Protein AF-A0A2V2CD74-F1 (afdb_monomer)

Radius of gyration: 15.1 Å; Cα contacts (8 Å, |Δi|>4): 89; chains: 1; bounding box: 47×34×33 Å

Sequence (121 aa):
MKKQEIWRELAQRELARRSFAEYLAYVQGRMWKRTRMAEFLAGRVQAFLETETGHAYDILLIETPPQHGKSMTVTESVPSWYLGKHPESRIIMASYNEGFAERFLRRNKEKIRRFGKNLFG

Solvent-accessible surface area (backbone atoms only — not comparable to full-atom values): 7364 Å² total; per-residue (Å²): 112,72,68,62,54,52,52,50,53,53,51,51,34,54,43,27,61,76,33,58,48,44,28,51,58,65,76,64,36,89,86,57,75,93,42,75,63,52,44,52,51,28,51,53,52,46,50,62,76,71,55,85,79,86,60,98,72,87,85,87,86,86,89,75,71,85,93,64,53,58,58,59,59,45,68,33,37,43,61,35,53,49,40,47,79,37,73,90,62,84,85,88,83,86,59,98,45,68,74,58,39,53,51,32,53,51,47,20,53,50,48,34,73,74,44,29,64,80,50,58,103

Foldseek 3Di:
DVVVVVVVVVVLLQCLLQFLLSVLDVQVDDVDDRDPLLNVVRVVVVCQVPDDPVDPDDDDDDDDDPPSCVCVSPLQRVVLSVCLQVVPDDDDDDDPDPVVNVVSVVSSVVSCVPCSVVRRD

Mean predicted aligned error: 3.62 Å

Secondary structure (DSSP, 8-state):
-HHHHHHHHHHHHHHHHH-HHHHHHHHH-TTPPP-HHHHHHHHHHHHHHH-----S---------TTSSHHHHTTTTHHHHHHHH-TT-------SSHHHHHHHHHHHHHHHHHHHHHHT-

pLDDT: mean 93.51, std 4.71, range [59.31, 98.19]

Structure (mmCIF, N/CA/C/O backbone):
data_AF-A0A2V2CD74-F1
#
_entry.id   AF-A0A2V2CD74-F1
#
loop_
_atom_site.group_PDB
_atom_site.id
_atom_site.type_symbol
_atom_site.label_atom_id
_atom_site.label_alt_id
_atom_site.label_comp_id
_atom_site.label_asym_id
_atom_site.label_entity_id
_atom_site.label_seq_id
_atom_site.pdbx_PDB_ins_code
_atom_site.Cartn_x
_atom_site.Cartn_y
_atom_site.Cartn_z
_atom_site.occupancy
_atom_site.B_iso_or_equiv
_atom_site.auth_seq_id
_atom_site.auth_comp_id
_atom_site.auth_asym_id
_atom_site.auth_atom_id
_atom_site.pdbx_PDB_model_num
ATOM 1 N N . MET A 1 1 ? -29.174 8.422 16.450 1.00 59.31 1 MET A N 1
ATOM 2 C CA . MET A 1 1 ? -27.852 8.943 16.028 1.00 59.31 1 MET A CA 1
ATOM 3 C C . MET A 1 1 ? -26.729 7.906 16.145 1.00 59.31 1 MET A C 1
ATOM 5 O O . MET A 1 1 ? -26.259 7.484 15.102 1.00 59.31 1 MET A O 1
ATOM 9 N N . LYS A 1 2 ? -26.377 7.377 17.332 1.00 77.12 2 LYS A N 1
ATOM 10 C CA . LYS A 1 2 ? -25.225 6.449 17.510 1.00 77.12 2 LYS A CA 1
ATOM 11 C C . LYS A 1 2 ? -25.198 5.197 16.607 1.00 77.12 2 LYS A C 1
ATOM 13 O O . LYS A 1 2 ? -24.141 4.799 16.136 1.00 77.12 2 LYS A O 1
ATOM 18 N N . LYS A 1 3 ? -26.353 4.577 16.321 1.00 85.69 3 LYS A N 1
ATOM 19 C CA . LYS A 1 3 ? -26.424 3.366 15.472 1.00 85.69 3 LYS A CA 1
ATOM 20 C C . LYS A 1 3 ? -25.993 3.639 14.023 1.00 85.69 3 LYS A C 1
ATOM 22 O O . LYS A 1 3 ? -25.304 2.818 13.435 1.00 85.69 3 LYS A O 1
ATOM 27 N N . GLN A 1 4 ? -26.370 4.790 13.461 1.00 88.19 4 GLN A N 1
ATOM 28 C CA . GLN A 1 4 ? -26.005 5.167 12.088 1.00 88.19 4 GLN A CA 1
ATOM 29 C C . GLN A 1 4 ? -24.502 5.444 11.955 1.00 88.19 4 GLN A C 1
ATOM 31 O O . GLN A 1 4 ? -23.902 5.071 10.953 1.00 88.19 4 GLN A O 1
ATOM 36 N N . GLU A 1 5 ? -23.884 6.042 12.975 1.00 91.81 5 GLU A N 1
ATOM 37 C CA . GLU A 1 5 ? -22.438 6.298 13.002 1.00 91.81 5 GLU A CA 1
ATOM 38 C C . GLU A 1 5 ? -21.631 4.999 13.044 1.00 91.81 5 GLU A C 1
ATOM 40 O O . GLU A 1 5 ? -20.673 4.851 12.290 1.00 91.81 5 GLU A O 1
ATOM 45 N N . ILE A 1 6 ? -22.063 4.027 13.855 1.00 93.25 6 ILE A N 1
ATOM 46 C CA . ILE A 1 6 ? -21.434 2.701 13.914 1.00 93.25 6 ILE A CA 1
ATOM 47 C C . ILE A 1 6 ? -21.531 1.998 12.557 1.00 93.25 6 ILE A C 1
ATOM 49 O O . ILE A 1 6 ? -20.526 1.504 12.055 1.00 93.25 6 ILE A O 1
ATOM 53 N N . TRP A 1 7 ? -22.713 1.984 11.929 1.00 94.50 7 TRP A N 1
ATOM 54 C CA . TRP A 1 7 ? -22.875 1.384 10.600 1.00 94.50 7 TRP A CA 1
ATOM 55 C C . TRP A 1 7 ? -22.013 2.063 9.541 1.00 94.50 7 TRP A C 1
ATOM 57 O O . TRP A 1 7 ? -21.433 1.381 8.701 1.00 94.50 7 TRP A O 1
ATOM 67 N N . ARG A 1 8 ? -21.894 3.393 9.596 1.00 93.06 8 ARG A N 1
ATOM 68 C CA . ARG A 1 8 ? -21.035 4.150 8.686 1.00 93.06 8 ARG A CA 1
ATOM 69 C C . ARG A 1 8 ? -19.566 3.771 8.855 1.00 93.06 8 ARG A C 1
ATOM 71 O O . ARG A 1 8 ? -18.895 3.543 7.855 1.00 93.06 8 ARG A O 1
ATOM 78 N N . GLU A 1 9 ? -19.085 3.678 10.090 1.00 93.12 9 GLU A N 1
ATOM 79 C CA . GLU A 1 9 ? -17.709 3.267 10.383 1.00 93.12 9 GLU A CA 1
ATOM 80 C C . GLU A 1 9 ? -17.444 1.832 9.908 1.00 93.12 9 GLU A C 1
ATOM 82 O O . GLU A 1 9 ? -16.448 1.577 9.236 1.00 93.12 9 GLU A O 1
ATOM 87 N N . LEU A 1 10 ? -18.352 0.892 10.190 1.00 94.12 10 LEU A N 1
ATOM 88 C CA . LEU A 1 10 ? -18.225 -0.495 9.730 1.00 94.12 10 LEU A CA 1
ATOM 89 C C . LEU A 1 10 ? -18.219 -0.591 8.200 1.00 94.12 10 LEU A C 1
ATOM 91 O O . LEU A 1 10 ? -17.389 -1.301 7.637 1.00 94.12 10 LEU A O 1
ATOM 95 N N . ALA A 1 11 ? -19.087 0.165 7.524 1.00 95.50 11 ALA A N 1
ATOM 96 C CA . ALA A 1 11 ? -19.105 0.233 6.068 1.00 95.50 11 ALA A CA 1
ATOM 97 C C . ALA A 1 11 ? -17.791 0.801 5.510 1.00 95.50 11 ALA A C 1
ATOM 99 O O . ALA A 1 11 ? -17.255 0.263 4.547 1.00 95.50 11 ALA A O 1
ATOM 100 N N . GLN A 1 12 ? -17.232 1.846 6.129 1.00 94.31 12 GLN A N 1
ATOM 101 C CA . GLN A 1 12 ? -15.944 2.415 5.718 1.00 94.31 12 GLN A CA 1
ATOM 102 C C . GLN A 1 12 ? -14.790 1.427 5.889 1.00 94.31 12 GLN A C 1
ATOM 104 O O . GLN A 1 12 ? -13.942 1.329 5.004 1.00 94.31 12 GLN A O 1
ATOM 109 N N . ARG A 1 13 ? -14.769 0.668 6.989 1.00 95.50 13 ARG A N 1
ATOM 110 C CA . ARG A 1 13 ? -13.765 -0.381 7.216 1.00 95.50 13 ARG A CA 1
ATOM 111 C C . ARG A 1 13 ? -13.865 -1.489 6.180 1.00 95.50 13 ARG A C 1
ATOM 113 O O . ARG A 1 13 ? -12.850 -1.876 5.610 1.00 95.50 13 ARG A O 1
ATOM 120 N N . GLU A 1 14 ? -15.078 -1.955 5.903 1.00 96.19 14 GLU A N 1
ATOM 121 C CA . GLU A 1 14 ? -15.304 -3.000 4.904 1.00 96.19 14 GLU A CA 1
ATOM 122 C C . GLU A 1 14 ? -14.903 -2.534 3.499 1.00 96.19 14 GLU A C 1
ATOM 124 O O . GLU A 1 14 ? -14.230 -3.254 2.760 1.00 96.19 14 GLU A O 1
ATOM 129 N N . LEU A 1 15 ? -15.238 -1.291 3.146 1.00 96.19 15 LEU A N 1
ATOM 130 C CA . LEU A 1 15 ? -14.804 -0.677 1.894 1.00 96.19 15 LEU A CA 1
ATOM 131 C C . LEU A 1 15 ? -13.279 -0.568 1.816 1.00 96.19 15 LEU A C 1
ATOM 133 O O . LEU A 1 15 ? -12.704 -0.957 0.805 1.00 96.19 15 LEU A O 1
ATOM 137 N N . ALA A 1 16 ? -12.612 -0.113 2.878 1.00 96.81 16 ALA A N 1
ATOM 138 C CA . ALA A 1 16 ? -11.152 -0.026 2.941 1.00 96.81 16 ALA A CA 1
ATOM 139 C C . ALA A 1 16 ? -10.466 -1.403 2.883 1.00 96.81 16 ALA A C 1
ATOM 141 O O . ALA A 1 16 ? -9.363 -1.533 2.352 1.00 96.81 16 ALA A O 1
ATOM 142 N N . ARG A 1 17 ? -11.115 -2.457 3.387 1.00 96.25 17 ARG A N 1
ATOM 143 C CA . ARG A 1 17 ? -10.627 -3.835 3.258 1.00 96.25 17 ARG A CA 1
ATOM 144 C C . ARG A 1 17 ? -10.677 -4.315 1.803 1.00 96.25 17 ARG A C 1
ATOM 146 O O . ARG A 1 17 ? -9.737 -4.960 1.343 1.00 96.25 17 ARG A O 1
ATOM 153 N N . ARG A 1 18 ? -11.755 -4.004 1.074 1.00 96.12 18 ARG A N 1
ATOM 154 C CA . ARG A 1 18 ? -11.975 -4.474 -0.308 1.00 96.12 18 ARG A CA 1
ATOM 155 C C . ARG A 1 18 ? -11.319 -3.606 -1.374 1.00 96.12 18 ARG A C 1
ATOM 157 O O . ARG A 1 18 ? -10.860 -4.139 -2.375 1.00 96.12 18 ARG A O 1
ATOM 164 N N . SER A 1 19 ? -11.291 -2.293 -1.181 1.00 97.44 19 SER A N 1
ATOM 165 C CA . SER A 1 19 ? -10.827 -1.324 -2.169 1.00 97.44 19 SER A CA 1
ATOM 166 C C . SER A 1 19 ? -9.590 -0.592 -1.678 1.00 97.44 19 SER A C 1
ATOM 168 O O . SER A 1 19 ? -9.609 0.082 -0.646 1.00 97.44 19 SER A O 1
ATOM 170 N N . PHE A 1 20 ? -8.521 -0.654 -2.466 1.00 97.88 20 PHE A N 1
ATOM 171 C CA . PHE A 1 20 ? -7.285 0.043 -2.155 1.00 97.88 20 PHE A CA 1
ATOM 172 C C . PHE A 1 20 ? -7.442 1.572 -2.206 1.00 97.88 20 PHE A C 1
ATOM 174 O O . PHE A 1 20 ? -6.832 2.293 -1.417 1.00 97.88 20 PHE A O 1
ATOM 181 N N . ALA A 1 21 ? -8.310 2.090 -3.079 1.00 96.56 21 ALA A N 1
ATOM 182 C CA . ALA A 1 21 ? -8.619 3.519 -3.115 1.00 96.56 21 ALA A CA 1
ATOM 183 C C . ALA A 1 21 ? -9.288 3.990 -1.810 1.00 96.56 21 ALA A C 1
ATOM 185 O O . ALA A 1 21 ? -8.927 5.036 -1.266 1.00 96.56 21 ALA A O 1
ATOM 186 N N . GLU A 1 22 ? -10.218 3.194 -1.277 1.00 96.31 22 GLU A N 1
ATOM 187 C CA . GLU A 1 22 ? -10.872 3.483 0.005 1.00 96.31 22 GLU A CA 1
ATOM 188 C C . GLU A 1 22 ? -9.915 3.289 1.183 1.00 96.31 22 GLU A C 1
ATOM 190 O O . GLU A 1 22 ? -9.935 4.072 2.134 1.00 96.31 22 GLU A O 1
ATOM 195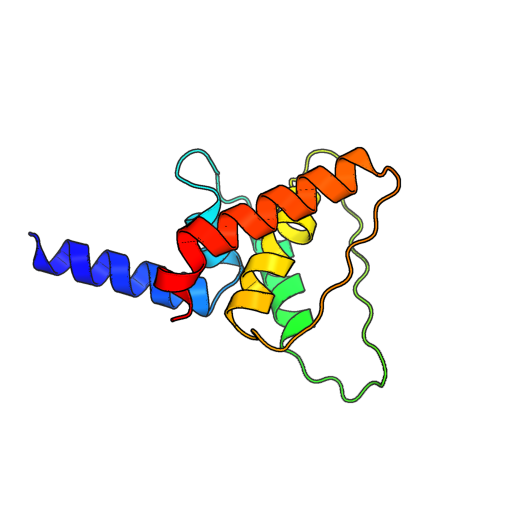 N N . TYR A 1 23 ? -9.002 2.318 1.096 1.00 97.19 23 TYR A N 1
ATOM 196 C CA . TYR A 1 23 ? -7.926 2.163 2.068 1.00 97.19 23 TYR A CA 1
ATOM 197 C C . TYR A 1 23 ? -7.066 3.422 2.175 1.00 97.19 23 TYR A C 1
ATOM 199 O O . TYR A 1 23 ? -6.830 3.895 3.286 1.00 97.19 23 TYR A O 1
ATOM 207 N N . LEU A 1 24 ? -6.636 4.001 1.046 1.00 95.81 24 LEU A N 1
ATOM 208 C CA . LEU A 1 24 ? -5.859 5.247 1.034 1.00 95.81 24 LEU A CA 1
ATOM 209 C C . LEU A 1 24 ? -6.600 6.376 1.752 1.00 95.81 24 LEU A C 1
ATOM 211 O O . LEU A 1 24 ? -6.012 7.049 2.601 1.00 95.81 24 LEU A O 1
ATOM 215 N N . ALA A 1 25 ? -7.889 6.546 1.450 1.00 93.94 25 ALA A N 1
ATOM 216 C CA . ALA A 1 25 ? -8.726 7.549 2.098 1.00 93.94 25 ALA A CA 1
ATOM 217 C C . ALA A 1 25 ? -8.824 7.321 3.616 1.00 93.94 25 ALA A C 1
ATOM 219 O O . ALA A 1 25 ? -8.761 8.278 4.390 1.00 93.94 25 ALA A O 1
ATOM 220 N N . TYR A 1 26 ? -8.928 6.060 4.040 1.00 94.81 26 TYR A N 1
ATOM 221 C CA . TYR A 1 26 ? -9.041 5.685 5.446 1.00 94.81 26 TYR A CA 1
ATOM 222 C C . TYR A 1 26 ? -7.737 5.930 6.223 1.00 94.81 26 TYR A C 1
ATOM 224 O O . TYR A 1 26 ? -7.753 6.558 7.282 1.00 94.81 26 TYR A O 1
ATOM 232 N N . VAL A 1 27 ? -6.588 5.483 5.700 1.00 94.88 27 VAL A N 1
ATOM 233 C CA . VAL A 1 27 ? -5.317 5.494 6.453 1.00 94.88 27 VAL A CA 1
ATOM 234 C C . VAL A 1 27 ? -4.534 6.799 6.360 1.00 94.88 27 VAL A C 1
ATOM 236 O O . VAL A 1 27 ? -3.721 7.083 7.241 1.00 94.88 27 VAL A O 1
ATOM 239 N N . GLN A 1 28 ? -4.738 7.592 5.304 1.00 91.25 28 GLN A N 1
ATOM 240 C CA . GLN A 1 28 ? -4.020 8.856 5.120 1.00 91.25 28 GLN A CA 1
ATOM 241 C C . GLN A 1 28 ? -4.666 10.014 5.907 1.00 91.25 28 GLN A C 1
ATOM 243 O O . GLN A 1 28 ? -4.016 11.025 6.181 1.00 91.25 28 GLN A O 1
ATOM 248 N N . GLY A 1 29 ? -5.918 9.841 6.336 1.00 85.19 29 GLY A N 1
ATOM 249 C CA . GLY A 1 29 ? -6.627 10.762 7.218 1.00 85.19 29 GLY A CA 1
ATOM 250 C C . GLY A 1 29 ? -7.217 11.987 6.514 1.00 85.19 29 GLY A C 1
ATOM 251 O O . GLY A 1 29 ? -7.111 12.175 5.306 1.00 85.19 29 GLY A O 1
ATOM 252 N N . ARG A 1 30 ? -7.852 12.858 7.308 1.00 80.88 30 ARG A N 1
ATOM 253 C CA . ARG A 1 30 ? -8.736 13.943 6.832 1.00 80.88 30 ARG A CA 1
ATOM 254 C C . ARG A 1 30 ? -8.068 15.007 5.957 1.00 80.88 30 ARG A C 1
ATOM 256 O O . ARG A 1 30 ? -8.751 15.667 5.185 1.00 80.88 30 ARG A O 1
ATOM 263 N N . MET A 1 31 ? -6.760 15.200 6.106 1.00 84.62 31 MET A N 1
ATOM 264 C CA . MET A 1 31 ? -5.998 16.187 5.329 1.00 84.62 31 MET A CA 1
ATOM 265 C C . MET A 1 31 ? -5.708 15.707 3.905 1.00 84.62 31 MET A C 1
ATOM 267 O O . MET A 1 31 ? -5.381 16.512 3.032 1.00 84.62 31 MET A O 1
ATOM 271 N N . TRP A 1 32 ? -5.801 14.400 3.662 1.00 91.31 32 TRP A N 1
ATOM 272 C CA . TRP A 1 32 ? -5.595 13.850 2.339 1.00 91.31 32 TRP A CA 1
ATOM 273 C C . TRP A 1 32 ? -6.799 14.112 1.449 1.00 91.31 32 TRP A C 1
ATOM 275 O O . TRP A 1 32 ? -7.943 13.857 1.822 1.00 91.31 32 TRP A O 1
ATOM 285 N N . LYS A 1 33 ? -6.525 14.607 0.244 1.00 90.38 33 LYS A N 1
ATOM 286 C CA . LYS A 1 33 ? -7.547 14.843 -0.765 1.00 90.38 33 LYS A CA 1
ATOM 287 C C . LYS A 1 33 ? -7.471 13.754 -1.813 1.00 90.38 33 LYS A C 1
ATOM 289 O O . LYS A 1 33 ? -6.412 13.503 -2.387 1.00 90.38 33 LYS A O 1
ATOM 294 N N . ARG A 1 34 ? -8.623 13.154 -2.082 1.00 91.38 34 ARG A N 1
ATOM 295 C CA . ARG A 1 34 ? -8.789 12.201 -3.168 1.00 91.38 34 ARG A CA 1
ATOM 296 C C . ARG A 1 34 ? -8.588 12.931 -4.493 1.00 91.38 34 ARG A C 1
ATOM 298 O O . ARG A 1 34 ? -9.231 13.946 -4.752 1.00 91.38 34 ARG A O 1
ATOM 305 N N . THR A 1 35 ? -7.650 12.449 -5.299 1.00 93.81 35 THR A N 1
ATOM 306 C CA . THR A 1 35 ? -7.357 12.996 -6.627 1.00 93.81 35 THR A CA 1
ATOM 307 C C . THR A 1 35 ? -7.623 11.937 -7.683 1.00 93.81 35 THR A C 1
ATOM 309 O O . THR A 1 35 ? -7.463 10.745 -7.420 1.00 93.81 35 THR A O 1
ATOM 312 N N . ARG A 1 36 ? -7.946 12.371 -8.908 1.00 94.00 36 ARG A N 1
ATOM 313 C CA . ARG A 1 36 ? -8.130 11.460 -10.051 1.00 94.00 36 ARG A CA 1
ATOM 314 C C . ARG A 1 36 ? -6.905 10.572 -10.276 1.00 94.00 36 ARG A C 1
ATOM 316 O O . ARG A 1 36 ? -7.044 9.398 -10.588 1.00 94.00 36 ARG A O 1
ATOM 323 N N . MET A 1 37 ? -5.708 11.126 -10.078 1.00 93.12 37 MET A N 1
ATOM 324 C CA . MET A 1 37 ? -4.457 10.380 -10.208 1.00 93.12 37 MET A CA 1
ATOM 325 C C . MET A 1 37 ? -4.319 9.296 -9.136 1.00 93.12 37 MET A C 1
ATOM 327 O O . MET A 1 37 ? -3.946 8.169 -9.448 1.00 93.12 37 MET A O 1
ATOM 331 N N . ALA A 1 38 ? -4.620 9.620 -7.876 1.00 93.38 38 ALA A N 1
ATOM 332 C CA . ALA A 1 38 ? -4.522 8.650 -6.793 1.00 93.38 38 ALA A CA 1
ATOM 333 C C . ALA A 1 38 ? -5.551 7.524 -6.946 1.00 93.38 38 ALA A C 1
ATOM 335 O O . ALA A 1 38 ? -5.202 6.369 -6.733 1.00 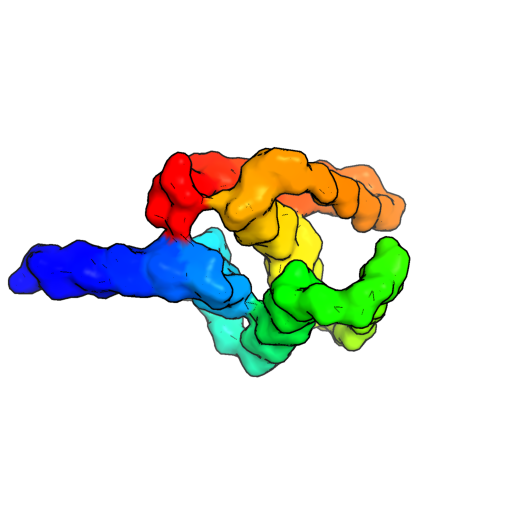93.38 38 ALA A O 1
ATOM 336 N N . GLU A 1 39 ? -6.781 7.845 -7.358 1.00 95.12 39 GLU A N 1
ATOM 337 C CA . GLU A 1 39 ? -7.807 6.846 -7.677 1.00 95.12 39 GLU A CA 1
ATOM 338 C C . GLU A 1 39 ? -7.389 5.952 -8.841 1.00 95.12 39 GLU A C 1
ATOM 340 O O . GLU A 1 39 ? -7.480 4.730 -8.742 1.00 95.12 39 GLU A O 1
ATOM 345 N N . PHE A 1 40 ? -6.890 6.554 -9.923 1.00 95.81 40 PHE A N 1
ATOM 346 C CA . PHE A 1 40 ? -6.419 5.823 -11.091 1.00 95.81 40 PHE A CA 1
ATOM 347 C C . PHE A 1 40 ? -5.296 4.852 -10.721 1.00 95.81 40 PHE A C 1
ATOM 349 O O . PHE A 1 40 ? -5.395 3.660 -11.006 1.00 95.81 40 PHE A O 1
ATOM 356 N N . LEU A 1 41 ? -4.255 5.337 -10.036 1.00 96.25 41 LEU A N 1
ATOM 357 C CA . LEU A 1 41 ? -3.150 4.492 -9.586 1.00 96.25 41 LEU A CA 1
ATOM 358 C C . LEU A 1 41 ? -3.633 3.396 -8.639 1.00 96.25 41 LEU A C 1
ATOM 360 O O . LEU A 1 41 ? -3.231 2.248 -8.800 1.00 96.25 41 LEU A O 1
ATOM 364 N N . ALA A 1 42 ? -4.503 3.724 -7.682 1.00 97.12 42 ALA A N 1
ATOM 365 C CA . ALA A 1 42 ? -5.009 2.744 -6.732 1.00 97.12 42 ALA A CA 1
ATOM 366 C C . ALA A 1 42 ? -5.782 1.619 -7.431 1.00 97.12 42 ALA A C 1
ATOM 368 O O . ALA A 1 42 ? -5.542 0.449 -7.144 1.00 97.12 42 ALA A O 1
ATOM 369 N N . GLY A 1 43 ? -6.649 1.965 -8.387 1.00 97.69 43 GLY A N 1
ATOM 370 C CA . GLY A 1 43 ? -7.395 0.988 -9.176 1.00 97.69 43 GLY A CA 1
ATOM 371 C C . GLY A 1 43 ? -6.486 0.103 -10.028 1.00 97.69 43 GLY A C 1
ATOM 372 O O . GLY A 1 43 ? -6.654 -1.112 -10.034 1.00 97.69 43 GLY A O 1
ATOM 373 N N . ARG A 1 44 ? -5.483 0.683 -10.706 1.00 97.69 44 ARG A N 1
ATOM 374 C CA . ARG A 1 44 ? -4.525 -0.087 -11.522 1.00 97.69 44 ARG A CA 1
ATOM 375 C C . ARG A 1 44 ? -3.660 -1.022 -10.684 1.00 97.69 44 ARG A C 1
ATOM 377 O O . ARG A 1 44 ? -3.454 -2.160 -11.083 1.00 97.69 44 ARG A O 1
ATOM 384 N N . VAL A 1 45 ? -3.183 -0.557 -9.531 1.00 97.94 45 VAL A N 1
ATOM 385 C CA . VAL A 1 45 ? -2.377 -1.378 -8.620 1.00 97.94 45 VAL A CA 1
ATOM 386 C C . VAL A 1 45 ? -3.206 -2.508 -8.021 1.00 97.94 45 VAL A C 1
ATOM 388 O O . VAL A 1 45 ? -2.740 -3.639 -7.996 1.00 97.94 45 VAL A O 1
ATOM 391 N N . GLN A 1 46 ? -4.432 -2.231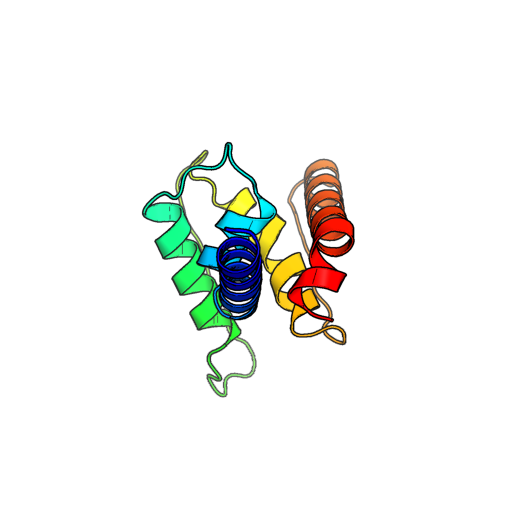 -7.574 1.00 98.19 46 GLN A N 1
ATOM 392 C CA . GLN A 1 46 ? -5.311 -3.277 -7.058 1.00 98.19 46 GLN A CA 1
ATOM 393 C C . GLN A 1 46 ? -5.610 -4.331 -8.127 1.00 98.19 46 GLN A C 1
ATOM 395 O O . GLN A 1 46 ? -5.424 -5.513 -7.867 1.00 98.19 46 GLN A O 1
ATOM 400 N N . ALA A 1 47 ? -6.010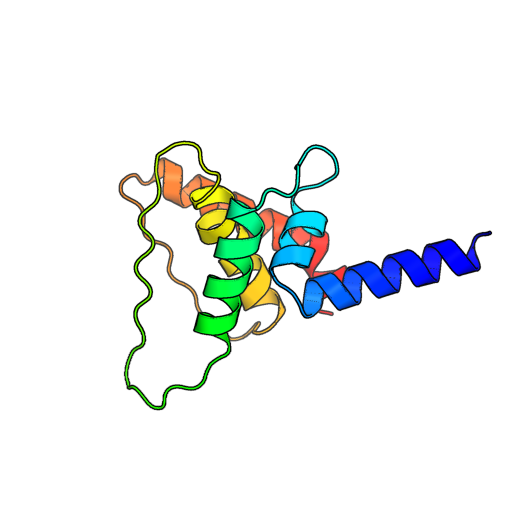 -3.906 -9.330 1.00 97.81 47 ALA A N 1
ATOM 401 C CA . ALA A 1 47 ? -6.278 -4.830 -10.426 1.00 97.81 47 ALA A CA 1
ATOM 402 C C . ALA A 1 47 ? -5.052 -5.698 -10.739 1.00 97.81 47 ALA A C 1
ATOM 404 O O . ALA A 1 47 ? -5.188 -6.904 -10.892 1.00 97.81 47 ALA A O 1
ATOM 405 N N . PHE A 1 48 ? -3.855 -5.109 -10.767 1.00 97.44 48 PHE A N 1
ATOM 406 C CA . PHE A 1 48 ? -2.615 -5.849 -10.985 1.00 97.44 48 PHE A CA 1
ATOM 407 C C . PHE A 1 48 ? -2.341 -6.898 -9.896 1.00 97.44 48 PHE A C 1
ATOM 409 O O . PHE A 1 48 ? -1.930 -8.003 -10.214 1.00 97.44 48 PHE A O 1
ATOM 416 N N . LEU A 1 49 ? -2.581 -6.567 -8.624 1.00 96.25 49 LEU A N 1
ATOM 417 C CA . LEU A 1 49 ? -2.334 -7.477 -7.499 1.00 96.25 49 LEU A CA 1
ATOM 418 C C . LEU A 1 49 ? -3.371 -8.602 -7.375 1.00 96.25 49 LEU A C 1
ATOM 420 O O . LEU A 1 49 ? -3.070 -9.629 -6.778 1.00 96.25 49 LEU A O 1
ATOM 424 N N . GLU A 1 50 ? -4.592 -8.390 -7.868 1.00 95.56 50 GLU A N 1
ATOM 425 C CA . GLU A 1 50 ? -5.714 -9.327 -7.703 1.00 95.56 50 GLU A CA 1
ATOM 426 C C . GLU A 1 50 ? -6.020 -10.140 -8.970 1.00 95.56 50 GLU A C 1
ATOM 428 O O . GLU A 1 50 ? -6.816 -11.074 -8.912 1.00 95.56 50 GLU A O 1
ATOM 433 N N . THR A 1 51 ? -5.418 -9.800 -10.112 1.00 96.19 51 THR A N 1
ATOM 434 C CA . THR A 1 51 ? -5.618 -10.544 -11.361 1.00 96.19 51 THR A CA 1
ATOM 435 C C . THR A 1 51 ? -4.676 -11.738 -11.420 1.00 96.19 51 THR A C 1
ATOM 437 O O . THR A 1 51 ? -3.460 -11.575 -11.436 1.00 96.19 51 THR A O 1
ATOM 440 N N . GLU A 1 52 ? -5.236 -12.939 -11.532 1.00 93.75 52 GLU A N 1
ATOM 441 C CA . GLU A 1 52 ? -4.471 -14.141 -11.859 1.00 93.75 52 GLU A CA 1
ATOM 442 C C . GLU A 1 52 ? -4.219 -14.188 -13.370 1.00 93.75 52 GLU A C 1
ATOM 444 O O . GLU A 1 52 ? -5.137 -14.375 -14.168 1.00 93.75 52 GLU A O 1
ATOM 449 N N . THR A 1 53 ? -2.969 -13.984 -13.776 1.00 93.94 53 THR A N 1
ATOM 450 C CA . THR A 1 53 ? -2.576 -13.947 -15.195 1.00 93.94 53 THR A CA 1
ATOM 451 C C . THR A 1 53 ? -2.151 -15.314 -15.733 1.00 93.94 53 THR A C 1
ATOM 453 O O . THR A 1 53 ? -2.138 -15.528 -16.943 1.00 93.94 53 THR A O 1
ATOM 456 N N . GLY A 1 54 ? -1.774 -16.241 -14.846 1.00 94.19 54 GLY A N 1
ATOM 457 C CA . GLY A 1 54 ? -1.133 -17.509 -15.205 1.00 94.19 54 GLY A CA 1
ATOM 458 C C . GLY A 1 54 ? 0.339 -17.371 -15.621 1.00 94.19 54 GLY A C 1
ATOM 459 O O . GLY A 1 54 ? 0.970 -18.372 -15.960 1.00 94.19 54 GLY A O 1
ATOM 460 N N . HIS A 1 55 ? 0.909 -16.163 -15.592 1.00 94.06 55 HIS A N 1
ATOM 461 C CA . HIS A 1 55 ? 2.329 -15.952 -15.852 1.00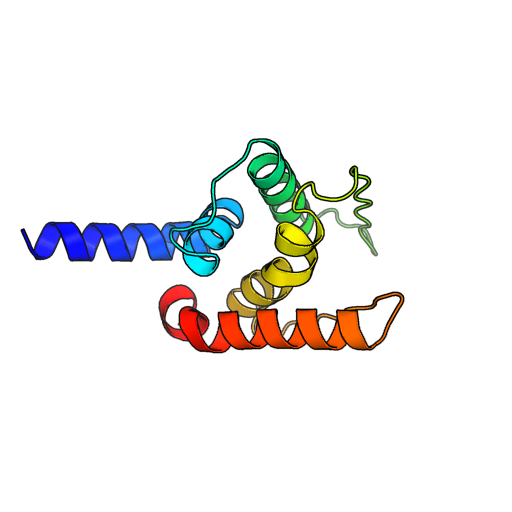 94.06 55 HIS A CA 1
ATOM 462 C C . HIS A 1 55 ? 3.183 -16.359 -14.646 1.00 94.06 55 HIS A C 1
ATOM 464 O O . HIS A 1 55 ? 2.755 -16.284 -13.497 1.00 94.06 55 HIS A O 1
ATOM 470 N N . ALA A 1 56 ? 4.442 -16.732 -14.899 1.00 91.62 56 ALA A N 1
ATOM 471 C CA . ALA A 1 56 ? 5.410 -16.962 -13.823 1.00 91.62 56 ALA A CA 1
ATOM 472 C C . ALA A 1 56 ? 5.728 -15.673 -13.043 1.00 91.62 56 ALA A C 1
ATOM 474 O O . ALA A 1 56 ? 5.989 -15.723 -11.843 1.00 91.62 56 ALA A O 1
ATOM 475 N N . TYR A 1 57 ? 5.704 -14.528 -13.736 1.00 92.81 57 TYR A N 1
ATOM 476 C CA . TYR A 1 57 ? 5.938 -13.205 -13.168 1.00 92.81 57 TYR A CA 1
ATOM 477 C C . TYR A 1 57 ? 5.084 -12.162 -13.879 1.00 92.81 57 TYR A C 1
ATOM 479 O O . TYR A 1 57 ? 5.078 -12.100 -15.109 1.00 92.81 57 TYR A O 1
ATOM 487 N N . ASP A 1 58 ? 4.466 -11.286 -13.096 1.00 95.88 58 ASP A N 1
ATOM 488 C CA . ASP A 1 58 ? 3.808 -10.083 -13.587 1.00 95.88 58 ASP A CA 1
ATOM 489 C C . ASP A 1 58 ? 4.611 -8.847 -13.187 1.00 95.88 58 ASP A C 1
ATOM 491 O O . ASP A 1 58 ? 5.147 -8.755 -12.080 1.00 95.88 58 ASP A O 1
ATOM 495 N N . ILE A 1 59 ? 4.707 -7.879 -14.100 1.00 96.38 59 ILE A N 1
ATOM 496 C CA . ILE A 1 59 ? 5.485 -6.653 -13.902 1.00 96.38 59 ILE A CA 1
ATOM 497 C C . ILE A 1 59 ? 4.599 -5.443 -14.189 1.00 96.38 59 ILE A C 1
ATOM 499 O O . ILE A 1 59 ? 4.065 -5.294 -15.287 1.00 96.38 59 ILE A O 1
ATOM 503 N N . LEU A 1 60 ? 4.494 -4.542 -13.210 1.00 96.12 60 LEU A N 1
ATOM 504 C CA . LEU A 1 60 ? 3.832 -3.248 -13.356 1.00 96.12 60 LEU A CA 1
ATOM 505 C C . LEU A 1 60 ? 4.866 -2.121 -13.331 1.00 96.12 60 LEU A C 1
ATOM 507 O O . LEU A 1 60 ? 5.483 -1.858 -12.298 1.00 96.12 60 LEU A O 1
ATOM 511 N N . LEU A 1 61 ? 5.008 -1.414 -14.453 1.00 97.00 61 LEU A N 1
ATOM 512 C CA . LEU A 1 61 ? 5.808 -0.193 -14.539 1.00 97.00 61 LEU A CA 1
ATOM 513 C C . LEU A 1 61 ? 4.915 1.039 -14.334 1.00 97.00 61 LEU A C 1
ATOM 515 O O . LEU A 1 61 ? 3.901 1.202 -15.011 1.00 97.00 61 LEU A O 1
ATOM 519 N N . ILE A 1 62 ? 5.299 1.916 -13.402 1.00 95.25 62 ILE A N 1
ATOM 520 C CA . ILE A 1 62 ? 4.560 3.145 -13.080 1.00 95.25 62 ILE A CA 1
ATOM 521 C C . ILE A 1 62 ? 5.459 4.351 -13.342 1.00 95.25 62 ILE A C 1
ATOM 523 O O . ILE A 1 62 ? 6.326 4.681 -12.531 1.00 95.25 62 ILE A O 1
ATOM 527 N N . GLU A 1 63 ? 5.205 5.045 -14.447 1.00 94.69 63 GLU A N 1
ATOM 528 C CA . GLU A 1 63 ? 5.870 6.298 -14.790 1.00 94.69 63 GLU A CA 1
ATOM 529 C C . GLU A 1 63 ? 4.905 7.470 -14.608 1.00 94.69 63 GLU A C 1
ATOM 531 O O . GLU A 1 63 ? 3.851 7.549 -15.237 1.00 94.69 63 GLU A O 1
ATOM 536 N N . THR A 1 64 ? 5.236 8.380 -13.692 1.00 92.19 64 THR A N 1
ATOM 537 C CA . THR A 1 64 ? 4.417 9.567 -13.424 1.00 92.19 64 THR A CA 1
ATOM 538 C C . THR A 1 64 ? 5.310 10.743 -13.043 1.00 92.19 64 THR A C 1
ATOM 540 O O . THR A 1 64 ? 6.363 10.527 -12.420 1.00 92.19 64 THR A O 1
ATOM 543 N N . PRO A 1 65 ? 4.875 11.997 -13.270 1.00 91.38 65 PRO A N 1
ATOM 544 C CA . PRO A 1 65 ? 5.683 13.156 -12.912 1.00 91.38 65 PRO A CA 1
ATOM 545 C C . PRO A 1 65 ? 5.960 13.241 -11.391 1.00 91.38 65 PRO A C 1
ATOM 547 O O . PRO A 1 65 ? 5.278 12.595 -10.570 1.00 91.38 65 PRO A O 1
ATOM 550 N N . PRO A 1 66 ? 7.002 13.980 -10.963 1.00 90.25 66 PRO A N 1
ATOM 551 C CA . PRO A 1 66 ? 7.296 14.198 -9.544 1.00 90.25 66 PRO A CA 1
ATOM 552 C C . PRO A 1 66 ? 6.132 14.906 -8.837 1.00 90.25 66 PRO A C 1
ATOM 554 O O . PRO A 1 66 ? 5.336 15.583 -9.471 1.00 90.25 66 PRO A O 1
ATOM 557 N N . GLN A 1 67 ? 6.002 14.720 -7.519 1.00 87.69 67 GLN A N 1
ATOM 558 C CA . GLN A 1 67 ? 4.962 15.356 -6.682 1.00 87.69 67 GLN A CA 1
ATOM 559 C C . GLN A 1 67 ? 3.495 14.965 -6.979 1.00 87.69 67 GLN A C 1
ATOM 561 O O . GLN A 1 67 ? 2.576 15.556 -6.426 1.00 87.69 67 GLN A O 1
ATOM 566 N N . HIS A 1 68 ? 3.250 13.897 -7.744 1.00 89.44 68 HIS A N 1
ATOM 567 C CA . HIS A 1 68 ? 1.893 13.404 -8.054 1.00 89.44 68 HIS A CA 1
ATOM 568 C C . HIS A 1 68 ? 1.372 12.331 -7.079 1.00 89.44 68 HIS A C 1
ATOM 570 O O . HIS A 1 68 ? 0.481 11.552 -7.404 1.00 89.44 68 HIS A O 1
ATOM 576 N N . GLY A 1 69 ? 1.959 12.233 -5.884 1.00 89.69 69 GLY A N 1
ATOM 577 C CA . GLY A 1 69 ? 1.519 11.284 -4.855 1.00 89.69 69 GLY A CA 1
ATOM 578 C C . GLY A 1 69 ? 1.869 9.812 -5.111 1.00 89.69 69 GLY A C 1
ATOM 579 O O . GLY A 1 69 ? 1.533 8.982 -4.274 1.00 89.69 69 GLY A O 1
ATOM 580 N N . LYS A 1 70 ? 2.595 9.474 -6.189 1.00 92.81 70 LYS A N 1
ATOM 581 C CA . LYS A 1 70 ? 2.940 8.082 -6.540 1.00 92.81 70 LYS A CA 1
ATOM 582 C C . LYS A 1 70 ? 3.574 7.279 -5.397 1.00 92.81 70 LYS A C 1
ATOM 584 O O . LYS A 1 70 ? 3.102 6.192 -5.100 1.00 92.81 70 LYS A O 1
ATOM 589 N N . SER A 1 71 ? 4.583 7.813 -4.704 1.00 92.88 71 SER A N 1
ATOM 590 C CA . SER A 1 71 ? 5.248 7.099 -3.599 1.00 92.88 71 SER A CA 1
ATOM 591 C C . SER A 1 71 ? 4.334 6.925 -2.387 1.00 92.88 71 SER A C 1
ATOM 593 O O . SER A 1 71 ? 4.391 5.901 -1.717 1.00 92.88 71 SER A O 1
ATOM 595 N N . MET A 1 72 ? 3.459 7.899 -2.125 1.00 93.56 72 MET A N 1
ATOM 596 C CA . MET A 1 72 ? 2.471 7.806 -1.049 1.00 93.56 72 MET A CA 1
ATOM 597 C C . MET A 1 72 ? 1.414 6.738 -1.371 1.00 93.56 72 MET A C 1
ATOM 599 O O . MET A 1 72 ? 1.072 5.927 -0.512 1.00 93.56 72 MET A O 1
ATOM 603 N N . THR A 1 73 ? 0.917 6.714 -2.610 1.00 94.88 73 THR A N 1
ATOM 604 C CA . THR A 1 73 ? -0.058 5.720 -3.067 1.00 94.88 73 THR A CA 1
ATOM 605 C C . THR A 1 73 ? 0.558 4.328 -3.126 1.00 94.88 73 THR A C 1
ATOM 607 O O . THR A 1 73 ? -0.000 3.408 -2.553 1.00 94.88 73 THR A O 1
ATOM 610 N N . VAL A 1 74 ? 1.711 4.159 -3.769 1.00 94.75 74 VAL A N 1
ATOM 611 C CA . VAL A 1 74 ? 2.301 2.839 -4.020 1.00 94.75 74 VAL A CA 1
ATOM 612 C C . VAL A 1 74 ? 3.175 2.413 -2.842 1.00 94.75 74 VAL A C 1
ATOM 614 O O . VAL A 1 74 ? 2.774 1.598 -2.015 1.00 94.75 74 VAL A O 1
ATOM 617 N N . THR A 1 75 ? 4.358 3.008 -2.714 1.00 94.19 75 THR A N 1
ATOM 618 C CA . THR A 1 75 ? 5.409 2.549 -1.797 1.00 94.19 75 THR A CA 1
ATOM 619 C C . THR A 1 75 ? 5.001 2.626 -0.323 1.00 94.19 75 THR A C 1
ATOM 621 O O . THR A 1 75 ? 5.316 1.739 0.465 1.00 94.19 75 THR A O 1
ATOM 624 N N . GLU A 1 76 ? 4.267 3.661 0.079 1.00 95.06 76 GLU A N 1
ATOM 625 C CA . GLU A 1 76 ? 3.903 3.877 1.484 1.00 95.06 76 GLU A CA 1
ATOM 626 C C . GLU A 1 76 ? 2.616 3.184 1.931 1.00 95.06 76 GLU A C 1
ATOM 628 O O . GLU A 1 76 ? 2.343 3.203 3.133 1.00 95.06 76 GLU A O 1
ATOM 633 N N . SER A 1 77 ? 1.795 2.668 1.012 1.00 96.56 77 SER A N 1
ATOM 634 C CA . SER A 1 77 ? 0.440 2.196 1.348 1.00 96.56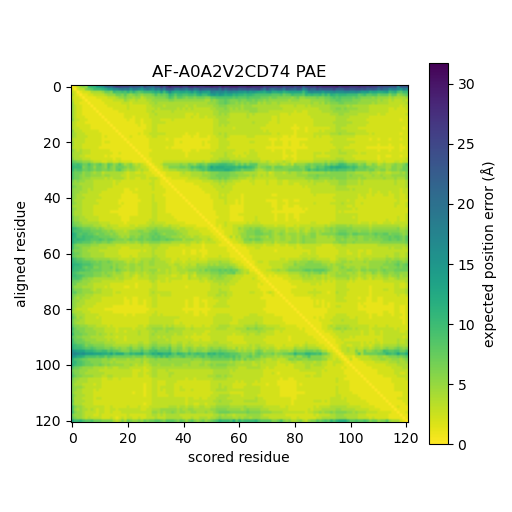 77 SER A CA 1
ATOM 635 C C . SER A 1 77 ? 0.094 0.815 0.804 1.00 96.56 77 SER A C 1
ATOM 637 O O . SER A 1 77 ? -0.697 0.119 1.437 1.00 96.56 77 SER A O 1
ATOM 639 N N . VAL A 1 78 ? 0.662 0.402 -0.335 1.00 97.44 78 VAL A N 1
ATOM 640 C CA . VAL A 1 78 ? 0.392 -0.930 -0.899 1.00 97.44 78 VAL A CA 1
ATOM 641 C C . VAL A 1 78 ? 0.841 -2.033 0.054 1.00 97.44 78 VAL A C 1
ATOM 643 O O . VAL A 1 78 ? 0.014 -2.898 0.343 1.00 97.44 78 VAL A O 1
ATOM 646 N N . PRO A 1 79 ? 2.073 -2.013 0.613 1.00 97.38 79 PRO A N 1
ATOM 647 C CA . PRO A 1 79 ? 2.504 -3.099 1.485 1.00 97.38 79 PRO A CA 1
ATOM 648 C C . PRO A 1 79 ? 1.608 -3.282 2.710 1.00 97.38 79 PRO A C 1
ATOM 650 O O . PRO A 1 79 ? 1.258 -4.407 3.049 1.00 97.38 79 PRO A O 1
ATOM 653 N N . SER A 1 80 ? 1.187 -2.192 3.358 1.00 97.25 80 SER A N 1
ATOM 654 C CA . SER A 1 80 ? 0.326 -2.272 4.540 1.00 97.25 80 SER A CA 1
ATOM 655 C C . SER A 1 80 ? -1.099 -2.741 4.239 1.00 97.25 80 SER A C 1
ATOM 657 O O . SER A 1 80 ? -1.714 -3.364 5.101 1.00 97.25 80 SER A O 1
ATOM 659 N N . TRP A 1 81 ? -1.629 -2.458 3.047 1.00 98.00 81 TRP A N 1
ATOM 660 C CA . TRP A 1 81 ? -2.926 -2.985 2.613 1.00 98.00 81 TRP A CA 1
ATOM 661 C C . TRP A 1 81 ? -2.833 -4.465 2.242 1.00 98.00 81 TRP A C 1
ATOM 663 O O . TRP A 1 81 ? -3.616 -5.277 2.732 1.00 98.00 81 TRP A O 1
ATOM 673 N N . TYR A 1 82 ? -1.835 -4.820 1.429 1.00 97.56 82 TYR A N 1
ATOM 674 C CA . TYR A 1 82 ? -1.657 -6.179 0.931 1.00 97.56 82 TYR A CA 1
ATOM 675 C C . TYR A 1 82 ? -1.341 -7.161 2.062 1.00 97.56 82 TYR A C 1
ATOM 677 O O . TYR A 1 82 ? -2.009 -8.181 2.176 1.00 97.56 82 TYR A O 1
ATOM 685 N N . LEU A 1 83 ? -0.404 -6.831 2.960 1.00 96.50 83 LEU A N 1
ATOM 686 C CA . LEU A 1 83 ? -0.098 -7.675 4.126 1.00 96.50 83 LEU A CA 1
ATOM 687 C C . LEU A 1 83 ? -1.271 -7.779 5.102 1.00 96.50 83 LEU A C 1
ATOM 689 O O . LEU A 1 83 ? -1.409 -8.787 5.783 1.00 96.50 83 LEU A O 1
ATOM 693 N N . GLY A 1 84 ? -2.130 -6.759 5.165 1.00 95.56 84 GLY A N 1
ATOM 694 C CA . GLY A 1 84 ? -3.368 -6.841 5.932 1.00 95.56 84 GLY A CA 1
ATOM 695 C C . GLY A 1 84 ? -4.302 -7.934 5.408 1.00 95.56 84 GLY A C 1
ATOM 696 O O . GLY A 1 84 ? -4.881 -8.680 6.190 1.00 95.56 84 GLY A O 1
ATOM 697 N N . LYS A 1 85 ? -4.422 -8.064 4.083 1.00 95.12 85 LYS A N 1
ATOM 698 C CA . LYS A 1 85 ? -5.235 -9.107 3.435 1.00 95.12 85 LYS A CA 1
ATOM 699 C C . LYS A 1 85 ? -4.530 -10.467 3.380 1.00 95.12 85 LYS A C 1
ATOM 701 O O . LYS A 1 85 ? -5.200 -11.495 3.411 1.00 95.12 85 LYS A O 1
ATOM 706 N N . HIS A 1 86 ? -3.201 -10.464 3.307 1.00 95.75 86 HIS A N 1
ATOM 707 C CA . HIS A 1 86 ? -2.358 -11.641 3.113 1.00 95.75 86 HIS A CA 1
ATOM 708 C C . HIS A 1 86 ? -1.229 -11.674 4.161 1.00 95.75 86 HIS A C 1
ATOM 710 O O . HIS A 1 86 ? -0.078 -11.379 3.830 1.00 95.75 86 HIS A O 1
ATOM 716 N N . PRO A 1 87 ? -1.528 -12.027 5.425 1.00 94.88 87 PRO A N 1
ATOM 717 C CA . PRO A 1 87 ? -0.569 -11.924 6.531 1.00 94.88 87 PRO A CA 1
ATOM 718 C C . PRO A 1 87 ? 0.674 -12.812 6.371 1.00 94.88 87 PRO A C 1
ATOM 720 O O . PRO A 1 87 ? 1.746 -12.444 6.840 1.00 94.88 87 PRO A O 1
ATOM 723 N N . GLU A 1 88 ? 0.554 -13.930 5.652 1.00 95.88 88 GLU A N 1
ATOM 724 C CA . GLU A 1 88 ? 1.657 -14.868 5.378 1.00 95.88 88 GLU A CA 1
ATOM 725 C C . GLU A 1 88 ? 2.517 -14.467 4.164 1.00 95.88 88 GLU A C 1
ATOM 727 O O . GLU A 1 88 ? 3.516 -15.114 3.839 1.00 95.88 88 GLU A O 1
ATOM 732 N N . SER A 1 89 ? 2.129 -13.407 3.447 1.00 95.19 89 SER A N 1
ATOM 733 C CA . SER A 1 89 ? 2.881 -12.934 2.285 1.00 95.19 89 SER A CA 1
ATOM 734 C C . SER A 1 89 ? 4.149 -12.188 2.692 1.00 95.19 89 SER A C 1
ATOM 736 O O . SER A 1 89 ? 4.254 -11.599 3.766 1.00 95.19 89 SER A O 1
ATOM 738 N N . ARG A 1 90 ? 5.128 -12.165 1.785 1.00 94.81 90 ARG A N 1
ATOM 739 C CA . ARG A 1 90 ? 6.390 -11.440 1.963 1.00 94.81 90 ARG A CA 1
ATOM 740 C C . ARG A 1 90 ? 6.510 -10.356 0.902 1.00 94.81 90 ARG A C 1
ATOM 742 O O . ARG A 1 90 ? 6.274 -10.613 -0.272 1.00 94.81 90 ARG A O 1
ATOM 749 N N . ILE A 1 91 ? 6.885 -9.151 1.324 1.00 94.62 91 ILE A N 1
ATOM 750 C CA . ILE A 1 91 ? 7.086 -7.997 0.442 1.00 94.62 91 ILE A CA 1
ATOM 751 C C . ILE A 1 91 ? 8.498 -7.470 0.653 1.00 94.62 91 ILE A C 1
ATOM 753 O O . ILE A 1 91 ? 8.911 -7.222 1.785 1.00 94.62 91 ILE A O 1
ATOM 757 N N . ILE A 1 92 ? 9.215 -7.261 -0.447 1.00 93.94 92 ILE A N 1
ATOM 758 C CA . ILE A 1 92 ? 10.512 -6.588 -0.464 1.00 93.94 92 ILE A CA 1
ATOM 759 C C . ILE A 1 92 ? 10.304 -5.181 -1.016 1.00 93.94 92 ILE A C 1
ATOM 761 O O . ILE A 1 92 ? 9.599 -4.984 -2.004 1.00 93.94 92 ILE A O 1
ATOM 765 N N . MET A 1 93 ? 10.930 -4.199 -0.374 1.00 93.31 93 MET A N 1
ATOM 766 C CA . MET A 1 93 ? 10.926 -2.814 -0.822 1.00 93.31 93 MET A CA 1
ATOM 767 C C . MET A 1 93 ? 12.360 -2.364 -1.062 1.00 93.31 93 MET A C 1
ATOM 769 O O . MET A 1 93 ? 13.175 -2.385 -0.144 1.00 93.31 93 MET A O 1
ATOM 773 N N . ALA A 1 94 ? 12.640 -1.924 -2.284 1.00 90.69 94 ALA A N 1
ATOM 774 C CA . ALA A 1 94 ? 13.924 -1.362 -2.672 1.00 90.69 94 ALA A CA 1
ATOM 775 C C . ALA A 1 94 ? 13.765 0.121 -3.028 1.00 90.69 94 ALA A C 1
ATOM 777 O O . ALA A 1 94 ? 12.738 0.547 -3.560 1.00 90.69 94 ALA A O 1
ATOM 778 N N . SER A 1 95 ? 14.781 0.916 -2.710 1.00 90.56 95 SER A N 1
ATOM 779 C CA . SER A 1 95 ? 14.835 2.352 -2.984 1.00 90.56 95 SER A CA 1
ATOM 780 C C . SER A 1 95 ? 16.279 2.753 -3.265 1.00 90.56 95 SER A C 1
ATOM 782 O O . SER A 1 95 ? 17.205 2.102 -2.794 1.00 90.56 95 SER A O 1
ATOM 784 N N . TYR A 1 96 ? 16.458 3.848 -4.002 1.00 86.81 96 TYR A N 1
ATOM 785 C CA . TYR A 1 96 ? 17.772 4.382 -4.364 1.00 86.81 96 TYR A CA 1
ATOM 786 C C . TYR A 1 96 ? 18.632 4.777 -3.151 1.00 86.81 96 TYR A C 1
ATOM 788 O O . TYR A 1 96 ? 19.847 4.636 -3.180 1.00 86.81 96 TYR A O 1
ATOM 796 N N . ASN A 1 97 ? 18.010 5.283 -2.083 1.00 89.75 97 ASN A N 1
ATOM 797 C CA . ASN A 1 97 ? 18.700 5.652 -0.847 1.00 89.75 97 ASN A CA 1
ATOM 798 C C . ASN A 1 97 ? 18.018 4.979 0.354 1.00 89.75 97 ASN A C 1
ATOM 800 O O . ASN A 1 97 ? 16.782 4.932 0.433 1.00 89.75 97 ASN A O 1
ATOM 804 N N . GLU A 1 98 ? 18.848 4.481 1.270 1.00 88.25 98 GLU A N 1
ATOM 805 C CA . GLU A 1 98 ? 18.494 3.830 2.531 1.00 88.25 98 GLU A CA 1
ATOM 806 C C . GLU A 1 98 ? 17.493 4.649 3.356 1.00 88.25 98 GLU A C 1
ATOM 808 O O . GLU A 1 98 ? 16.452 4.128 3.756 1.00 88.25 98 GLU A O 1
ATOM 813 N N . GLY A 1 99 ? 17.706 5.962 3.499 1.00 90.19 99 GLY A N 1
ATOM 814 C CA . GLY A 1 99 ? 16.816 6.817 4.292 1.00 90.19 99 GLY A CA 1
ATOM 815 C C . GLY A 1 99 ? 15.379 6.877 3.752 1.00 90.19 99 GLY A C 1
ATOM 816 O O . GLY A 1 99 ? 14.414 6.987 4.517 1.00 90.19 99 GLY A O 1
ATOM 817 N N . PHE A 1 100 ? 15.198 6.757 2.431 1.00 89.19 100 PHE A N 1
ATOM 818 C CA . PHE A 1 100 ? 13.860 6.637 1.845 1.00 89.19 100 PHE A CA 1
ATOM 819 C C . PHE A 1 100 ? 13.245 5.266 2.134 1.00 89.19 100 PHE A C 1
ATOM 821 O O . PHE A 1 100 ? 12.071 5.211 2.507 1.00 89.19 100 PHE A O 1
ATOM 828 N N . ALA A 1 101 ? 14.024 4.185 2.017 1.00 89.62 101 ALA A N 1
ATOM 829 C CA . ALA A 1 101 ? 13.556 2.834 2.320 1.00 89.62 101 ALA A CA 1
ATOM 830 C C . ALA A 1 101 ? 13.061 2.735 3.771 1.00 89.62 101 ALA A C 1
ATOM 832 O O . ALA A 1 101 ? 11.918 2.341 4.012 1.00 89.62 101 ALA A O 1
ATOM 833 N N . GLU A 1 102 ? 13.862 3.193 4.736 1.00 92.75 102 GLU A N 1
ATOM 834 C CA . GLU A 1 102 ? 13.494 3.184 6.155 1.00 92.75 102 GLU A CA 1
ATOM 835 C C . GLU A 1 102 ? 12.213 3.972 6.432 1.00 92.75 102 GLU A C 1
ATOM 837 O O . GLU A 1 102 ? 11.326 3.522 7.167 1.00 92.75 102 GLU A O 1
ATOM 842 N N . ARG A 1 103 ? 12.080 5.156 5.822 1.00 93.31 103 ARG A N 1
ATOM 843 C CA . ARG A 1 103 ? 10.888 5.993 5.976 1.00 93.31 103 ARG A CA 1
ATOM 844 C C . ARG A 1 103 ? 9.637 5.275 5.479 1.00 93.31 103 ARG A C 1
ATOM 846 O O . ARG A 1 103 ? 8.605 5.320 6.156 1.00 93.31 103 ARG A O 1
ATOM 853 N N . PHE A 1 104 ? 9.706 4.642 4.313 1.00 93.88 104 PHE A N 1
ATOM 854 C CA . PHE A 1 104 ? 8.574 3.930 3.729 1.00 93.88 104 PHE A CA 1
ATOM 855 C C . PHE A 1 104 ? 8.204 2.682 4.538 1.00 93.88 104 PHE A C 1
ATOM 857 O O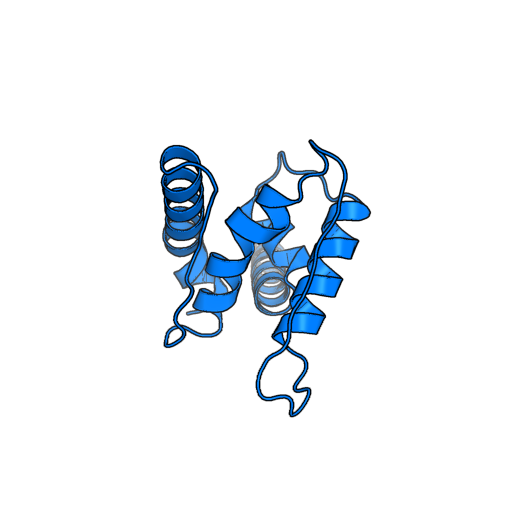 . PHE A 1 104 ? 7.020 2.458 4.808 1.00 93.88 104 PHE A O 1
ATOM 864 N N . LEU A 1 105 ? 9.195 1.924 5.013 1.00 92.94 105 LEU A N 1
ATOM 865 C CA . LEU A 1 105 ? 8.984 0.787 5.912 1.00 92.94 105 LEU A CA 1
ATOM 866 C C . LEU A 1 105 ? 8.309 1.226 7.216 1.00 92.94 105 LEU A C 1
ATOM 868 O O . LEU A 1 105 ? 7.303 0.642 7.628 1.00 92.94 105 LEU A O 1
ATOM 872 N N . ARG A 1 106 ? 8.800 2.308 7.836 1.00 95.12 106 ARG A N 1
ATOM 873 C CA . ARG A 1 106 ? 8.213 2.871 9.059 1.00 95.12 106 ARG A CA 1
ATOM 874 C C . ARG A 1 106 ? 6.750 3.264 8.856 1.00 95.12 106 ARG A C 1
ATOM 876 O O . ARG A 1 106 ? 5.920 2.906 9.689 1.00 95.12 106 ARG A O 1
ATOM 883 N N . ARG A 1 107 ? 6.420 3.939 7.748 1.00 95.50 107 ARG A N 1
ATOM 884 C CA . ARG A 1 107 ? 5.039 4.350 7.425 1.00 95.50 107 ARG A CA 1
ATOM 885 C C . ARG A 1 107 ? 4.098 3.161 7.242 1.00 95.50 107 ARG A C 1
ATOM 887 O O . ARG A 1 107 ? 2.997 3.177 7.788 1.00 95.50 107 ARG A O 1
ATOM 894 N N . ASN A 1 108 ? 4.529 2.117 6.536 1.00 96.62 108 ASN A N 1
ATOM 895 C CA . ASN A 1 108 ? 3.723 0.904 6.376 1.00 96.62 108 ASN A CA 1
ATOM 896 C C . ASN A 1 108 ? 3.502 0.193 7.721 1.00 96.62 108 ASN A C 1
ATOM 898 O O . ASN A 1 108 ? 2.372 -0.155 8.062 1.00 96.62 108 ASN A O 1
ATOM 902 N N . LYS A 1 109 ? 4.557 0.048 8.534 1.00 95.56 109 LYS A N 1
ATOM 903 C CA . LYS A 1 109 ? 4.465 -0.553 9.874 1.00 95.56 109 LYS A CA 1
ATOM 904 C C . LYS A 1 109 ? 3.518 0.226 10.787 1.00 95.56 109 LYS A C 1
ATOM 906 O O . LYS A 1 109 ? 2.749 -0.371 11.535 1.00 95.56 109 LYS A O 1
ATOM 911 N N . GLU A 1 110 ? 3.554 1.553 10.723 1.00 96.38 110 GLU A N 1
ATOM 912 C CA . GLU A 1 110 ? 2.647 2.423 11.472 1.00 96.38 110 GLU A CA 1
ATOM 913 C C . GLU A 1 110 ? 1.187 2.244 11.035 1.00 96.38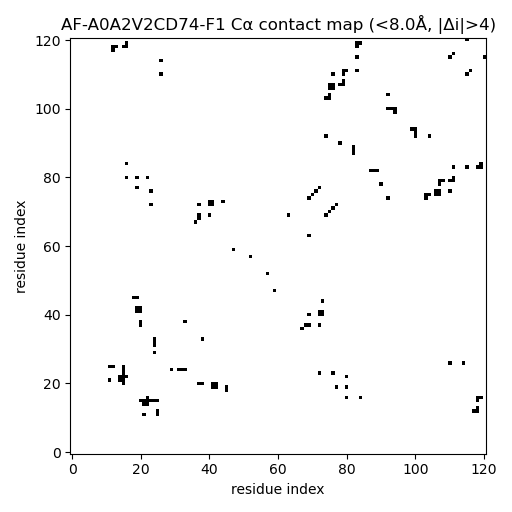 110 GLU A C 1
ATOM 915 O O . GLU A 1 110 ? 0.315 2.118 11.894 1.00 96.38 110 GLU A O 1
ATOM 920 N N . LYS A 1 111 ? 0.917 2.144 9.726 1.00 96.44 111 LYS A N 1
ATOM 921 C CA . LYS A 1 111 ? -0.430 1.865 9.199 1.00 96.44 111 LYS A CA 1
ATOM 922 C C . LYS A 1 111 ? -0.960 0.512 9.670 1.00 96.44 111 LYS A C 1
ATOM 924 O O . LYS A 1 111 ? -2.092 0.445 10.142 1.00 96.44 111 LYS A O 1
ATOM 929 N N . ILE A 1 112 ? -0.141 -0.540 9.621 1.00 95.88 112 ILE A N 1
ATOM 930 C CA . ILE A 1 112 ? -0.517 -1.867 10.136 1.00 95.88 112 ILE A CA 1
ATOM 931 C C . ILE A 1 112 ? -0.816 -1.790 11.637 1.00 95.88 112 ILE A C 1
ATOM 933 O O . ILE A 1 112 ? -1.862 -2.249 12.081 1.00 95.88 112 ILE A O 1
ATOM 937 N N . ARG A 1 113 ? 0.052 -1.149 12.428 1.00 96.00 113 ARG A N 1
ATOM 938 C CA . ARG A 1 113 ? -0.156 -1.007 13.879 1.00 96.00 113 ARG A CA 1
ATOM 939 C C . ARG A 1 113 ? -1.437 -0.250 14.229 1.00 96.00 113 ARG A C 1
ATOM 941 O O . ARG A 1 113 ? -2.116 -0.624 15.178 1.00 96.00 113 ARG A O 1
ATOM 948 N N . ARG A 1 114 ? -1.751 0.821 13.496 1.00 95.44 114 ARG A N 1
ATOM 949 C CA . ARG A 1 114 ? -2.906 1.688 13.785 1.00 95.44 114 ARG A CA 1
ATOM 950 C C . ARG A 1 114 ? -4.224 1.132 13.265 1.00 95.44 114 ARG A C 1
ATOM 952 O O . ARG A 1 114 ? -5.239 1.240 13.947 1.00 95.44 114 ARG A O 1
ATOM 959 N N . PHE A 1 115 ? -4.218 0.574 12.060 1.00 95.88 115 PHE A N 1
ATOM 960 C CA . PHE A 1 115 ? -5.443 0.230 11.338 1.00 95.88 115 PHE A CA 1
ATOM 961 C C . PHE A 1 115 ? -5.612 -1.273 11.123 1.00 95.88 115 PHE A C 1
ATOM 963 O O . PHE A 1 115 ? -6.733 -1.719 10.907 1.00 95.88 115 PHE A O 1
ATOM 970 N N . GLY A 1 116 ? -4.535 -2.057 11.229 1.00 94.31 116 GLY A N 1
ATOM 971 C CA . GLY A 1 116 ? -4.512 -3.480 10.893 1.00 94.31 116 GLY A CA 1
ATOM 972 C C . GLY A 1 116 ? -5.592 -4.280 11.612 1.00 94.31 116 GLY A C 1
ATOM 973 O O . GLY A 1 116 ? -6.458 -4.848 10.955 1.00 94.31 116 GLY A O 1
ATOM 974 N N . LYS A 1 117 ? -5.616 -4.208 12.949 1.00 93.44 117 LYS A N 1
ATOM 975 C CA . LYS A 1 117 ? -6.595 -4.930 13.779 1.00 93.44 117 LYS A CA 1
ATOM 976 C C . LYS A 1 117 ? -8.052 -4.577 13.454 1.00 93.44 117 LYS A C 1
ATOM 978 O O . LYS A 1 117 ? -8.941 -5.415 13.491 1.00 93.44 117 LYS A O 1
ATOM 983 N N . ASN A 1 118 ? -8.313 -3.306 13.149 1.00 92.25 118 ASN A N 1
ATOM 984 C CA . ASN A 1 118 ? -9.672 -2.821 12.904 1.00 92.25 118 ASN A CA 1
ATOM 985 C C . ASN A 1 118 ? -10.171 -3.115 11.481 1.00 92.25 118 ASN A C 1
ATOM 987 O O . ASN A 1 118 ? -11.382 -3.148 11.278 1.00 92.25 118 ASN A O 1
ATOM 991 N N . LEU A 1 119 ? -9.265 -3.271 10.511 1.00 94.69 119 LEU A N 1
ATOM 992 C CA . LEU A 1 119 ? -9.598 -3.502 9.101 1.00 94.69 119 LEU A CA 1
ATOM 993 C C . LEU A 1 119 ? -9.541 -4.982 8.713 1.00 94.69 119 LEU A C 1
ATOM 995 O O . LEU A 1 119 ? -10.355 -5.449 7.914 1.00 94.69 119 LEU A O 1
ATOM 999 N N . PHE A 1 120 ? -8.569 -5.717 9.251 1.00 94.00 120 PHE A N 1
ATOM 1000 C CA . PHE A 1 120 ? -8.220 -7.041 8.747 1.00 94.00 120 PHE A CA 1
ATOM 1001 C C . PHE A 1 120 ? -8.522 -8.190 9.717 1.00 94.00 120 PHE A C 1
ATOM 1003 O O . PHE A 1 120 ? -8.780 -9.294 9.232 1.00 94.00 120 PHE A O 1
ATOM 1010 N N . GLY A 1 121 ? -8.626 -7.912 11.021 1.00 84.88 121 GLY A N 1
ATOM 1011 C CA . GLY A 1 121 ? -8.893 -8.895 12.079 1.00 84.88 121 GLY A CA 1
ATOM 1012 C C . GLY A 1 121 ? -7.660 -9.161 12.920 1.00 84.88 121 GLY A C 1
ATOM 1013 O O . GLY A 1 121 ? -7.295 -10.344 13.046 1.00 84.88 121 GLY A O 1
#

=== Feature glossary ===
The features interleaved in this record are:

— What the protein is —

Sequence gives the chain of amino acids in standard one-letter code (A=alanine, C=cysteine, …, Y=tyrosine), read N→C. It is the only feature that is directly encoded by the gene; all structural features are derived from the folded form of this sequence.

Database cross-references. InterPro integrates a dozen domain/family signature databases into unified entries with residue-range hits. GO terms attach function/process/location labels with evidence codes. CATH codes position the fold in a four-level structural taxonomy. Organism is the NCBI-taxonomy species name.

— Where its atoms are —

Atomic coordinates in PDBx/mmCIF format — the same representation the Protein Data Bank distributes. Each line of the _atom_site loop places one backbone atom in Cartesian space (units: ångströms, origin: arbitrary).

The six renders are orthographic views along the three Cartesian axes in both directions. Representation (cartoon, sticks, or surface) and color scheme (sequence-rainbow or by-chain) vary across proteins so the training set covers all the common visualization conventions.

— Local backbone conformation —

Eight-state secondary structure (DSSP): H is the canonical α-helix, G the tighter 3₁₀-helix, I the wider π-helix; E/B are β-structure, T and S are turns and bends, and '-' is everything else. DSSP derives these from the pattern of main-chain N–H···O=C hydrogen bonds, not from the sequence.

P-SEA three-state annotation labels each residue as helix, strand, or coil based purely on the geometry of the Cα trace. It serves as a fallback when the full backbone (and thus DSSP) is unavailable.

The φ/ψ torsion pair specifies the backbone conformation at each residue. φ rotates about the N–Cα bond, ψ about the Cα–C bond. Steric clashes forbid most of the (φ, ψ) plane — the allowed regions (α-helix basin, β-sheet basin, left-handed helix) are the Ramachandran-allowed regions.

— Global shape and packing —

The geometric summary reports three shape descriptors. Rg (radius of gyration) measures how spread out the Cα atoms are about their centre of mass; compact globular proteins have small Rg, elongated or unfolded ones large. Cα contacts (<8 Å, |i−j|>4) count long-range residue pairs in spatial proximity — high for tightly packed folds, near zero for rods or random coil. The bounding-box extents give the protein's footprint along x, y, z in Å.

Solvent-accessible surface area (SASA) is the area in Å² traced out by the centre of a 1.4 Å probe sphere (a water molecule) rolled over the protein's van der Waals surface (Shrake–Rupley / Lee–Richards construction). Buried residues have near-zero SASA; fully exposed residues can exceed 200 Å². The total SASA scales roughly with the number of surface residues.

The contact map is a binary N×N matrix image: pixel (i, j) is dark where Cα_i and Cα_j are within 8 Å and |i−j|>4. Because the |i−j|>4 filter removes local helical contacts, off-diagonal stripes parallel to the main diagonal indicate parallel β-sheets; stripes perpendicular to it indicate antiparallel β-sheets. The Ramachandran plot scatters every residue's (φ, ψ) pair against the sterically allowed regions. The PAE heatmap renders the predicted-aligned-error matrix.

— Structural neighborhood —

3Di is Foldseek's structural alphabet. Each residue is assigned one of twenty discrete states based on how its Cα sits relative to its spatial (not sequential) neighbors. Aligning 3Di strings finds structural homologs roughly as well as full 3D superposition, but orders of magnitude faster.

Nearest PDB neighbors are the top structural matches found by Foldseek when searching this structure against the entire Protein Data Bank. Each hit reports a TM-score (0 to 1; >0.5 almost always implies the same fold) and an E-value. These are *structural* homologs — they may share no detectable sequence similarity.

—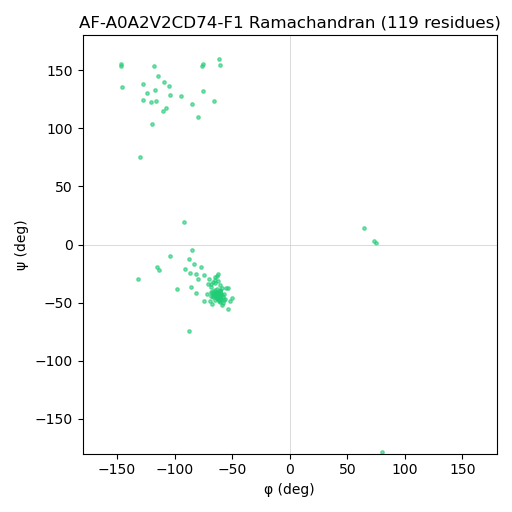 Confidence and disorder —

For AlphaFold models, the B-factor field carries pLDDT — the model's own estimate of local accuracy on a 0–100 scale. Regions with pLDDT<50 should be treated as essentially unmodeled; they often correspond to intrinsically disordered segments.

Crystallographic B-factors measure how much each atom's electron density is smeared out, in Å². They rise in mobile loops and surface residues and fall in the buried interior. In AlphaFold models this column is repurposed to hold pLDDT instead.

Predicted aligned error is AlphaFold's pairwise confidence. Unlike pLDDT (per-residue), PAE is per-residue-pair and captures whether two parts of the structure are correctly placed relative to each other. Units are ångströms of expected positional error.